Protein AF-A0A6D1AGZ9-F1 (afdb_monomer_lite)

pLDDT: mean 88.13, std 10.13, range [47.47, 96.88]

Organism: Escherichia coli (NCBI:txid562)

Sequence (115 aa):
PNVNISRTVGWFTAQYPVVLDISDADASAVIKTVKENLRRIPDKGVGYGILRYFTETAETKGFTPEISFNYLGQFDSEVKTDFFEPSAFDMGRQVSGESEALYALSFSGMIRNGR

Structure (mmCIF, N/CA/C/O backbone):
data_AF-A0A6D1AGZ9-F1
#
_entry.id   AF-A0A6D1AGZ9-F1
#
loop_
_atom_site.group_PDB
_atom_site.id
_atom_site.type_symbol
_atom_site.label_atom_id
_atom_site.label_alt_id
_atom_site.label_comp_id
_atom_site.label_asym_id
_atom_site.label_entity_id
_atom_site.label_seq_id
_atom_site.pdbx_PDB_ins_code
_atom_site.Cartn_x
_atom_site.Cartn_y
_atom_site.Cartn_z
_atom_site.occupancy
_atom_site.B_iso_or_equiv
_atom_site.auth_seq_id
_atom_site.auth_comp_id
_atom_site.auth_asym_id
_atom_site.auth_atom_id
_atom_site.pdbx_PDB_model_num
ATOM 1 N N . PRO A 1 1 ? -1.404 25.747 2.472 1.00 47.47 1 PRO A N 1
ATOM 2 C CA . PRO A 1 1 ? -0.076 25.741 1.810 1.00 47.47 1 PRO A CA 1
ATOM 3 C C . PRO A 1 1 ? 0.229 24.343 1.255 1.00 47.47 1 PRO A C 1
ATOM 5 O O . PRO A 1 1 ? 0.389 23.409 2.031 1.00 47.47 1 PRO A O 1
ATOM 8 N N . ASN A 1 2 ? 0.237 24.186 -0.071 1.00 76.94 2 ASN A N 1
ATOM 9 C CA . ASN A 1 2 ? 0.545 22.903 -0.708 1.00 76.94 2 ASN A CA 1
ATOM 10 C C . ASN A 1 2 ? 2.064 22.711 -0.740 1.00 76.94 2 ASN A C 1
ATOM 12 O O . ASN A 1 2 ? 2.754 23.369 -1.516 1.00 76.94 2 ASN A O 1
ATOM 16 N N . VAL A 1 3 ? 2.583 21.840 0.125 1.00 90.75 3 VAL A N 1
ATOM 17 C CA . VAL A 1 3 ? 3.998 21.452 0.114 1.00 90.75 3 VAL A CA 1
ATOM 18 C C . VAL A 1 3 ? 4.228 20.510 -1.069 1.00 90.75 3 VAL A C 1
ATOM 20 O O . VAL A 1 3 ? 3.561 19.484 -1.184 1.00 90.75 3 VAL A O 1
ATOM 23 N N . ASN A 1 4 ? 5.157 20.858 -1.961 1.00 94.38 4 ASN A N 1
ATOM 24 C CA . ASN A 1 4 ? 5.538 20.012 -3.091 1.00 94.38 4 ASN A CA 1
ATOM 25 C C . ASN A 1 4 ? 6.790 19.199 -2.738 1.00 94.38 4 ASN A C 1
ATOM 27 O O . ASN A 1 4 ? 7.864 19.766 -2.564 1.00 94.38 4 ASN A O 1
ATOM 31 N N . ILE A 1 5 ? 6.635 17.876 -2.676 1.00 95.12 5 ILE A N 1
ATOM 32 C CA . ILE A 1 5 ? 7.708 16.910 -2.382 1.00 95.12 5 ILE A CA 1
ATOM 33 C C . ILE A 1 5 ? 8.051 16.006 -3.578 1.00 95.12 5 ILE A C 1
ATOM 35 O O . ILE A 1 5 ? 8.740 15.005 -3.423 1.00 95.12 5 ILE A O 1
ATOM 39 N N . SER A 1 6 ? 7.589 16.340 -4.788 1.00 94.56 6 SER A N 1
ATOM 40 C CA . SER A 1 6 ? 7.727 15.482 -5.984 1.00 94.56 6 SER A CA 1
ATOM 41 C C . SER A 1 6 ? 9.171 15.151 -6.386 1.00 94.56 6 SER A C 1
ATOM 43 O O . SER A 1 6 ? 9.394 14.186 -7.109 1.00 94.56 6 SER A O 1
ATOM 45 N N . ARG A 1 7 ? 10.155 15.940 -5.936 1.00 93.06 7 ARG A N 1
ATOM 46 C CA . ARG A 1 7 ? 11.590 15.738 -6.207 1.00 93.06 7 ARG A CA 1
ATOM 47 C C . ARG A 1 7 ? 12.427 15.652 -4.928 1.00 93.06 7 ARG A C 1
ATOM 49 O O . ARG A 1 7 ? 13.631 15.893 -4.962 1.00 93.06 7 ARG A O 1
ATOM 56 N N . THR A 1 8 ? 11.792 15.353 -3.798 1.00 95.94 8 THR A N 1
ATOM 57 C CA . THR A 1 8 ? 12.467 15.207 -2.508 1.00 95.94 8 THR A CA 1
ATOM 58 C C . THR A 1 8 ? 12.796 13.740 -2.270 1.00 95.94 8 THR A C 1
ATOM 60 O O . THR A 1 8 ? 11.906 12.895 -2.236 1.00 95.94 8 THR A O 1
ATOM 63 N N . VAL A 1 9 ? 14.078 13.436 -2.078 1.00 95.19 9 VAL A N 1
ATOM 64 C CA . VAL A 1 9 ? 14.520 12.094 -1.682 1.00 95.19 9 VAL A CA 1
ATOM 65 C C . VAL A 1 9 ? 14.242 11.905 -0.193 1.00 95.19 9 VAL A C 1
ATOM 67 O O . VAL A 1 9 ? 14.610 12.744 0.627 1.00 95.19 9 VAL A O 1
ATOM 70 N N . GLY A 1 10 ? 13.592 10.801 0.156 1.00 95.69 10 GLY A N 1
ATOM 71 C CA . GLY A 1 10 ? 13.275 10.442 1.532 1.00 95.69 10 GLY A CA 1
ATOM 72 C C . GLY A 1 10 ? 12.384 9.208 1.588 1.00 95.69 10 GLY 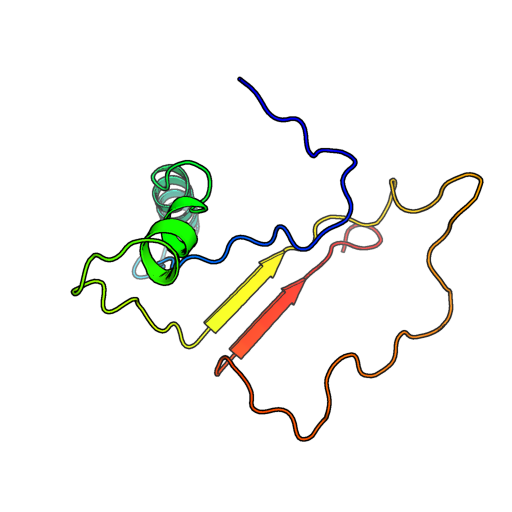A C 1
ATOM 73 O O . GLY A 1 10 ? 11.943 8.695 0.558 1.00 95.69 10 GLY A O 1
ATOM 74 N N . TRP A 1 11 ? 12.107 8.732 2.799 1.00 95.31 11 TRP A N 1
ATOM 75 C CA . TRP A 1 11 ? 11.222 7.591 3.004 1.00 95.31 11 TRP A CA 1
ATOM 76 C C . TRP A 1 11 ? 9.786 8.070 3.252 1.00 95.31 11 TRP A C 1
ATOM 78 O O . TRP A 1 11 ? 9.411 8.402 4.371 1.00 95.31 11 TRP A O 1
ATOM 88 N N . PHE A 1 12 ? 8.983 8.110 2.185 1.00 95.12 12 PHE A N 1
ATOM 89 C CA . PHE A 1 12 ? 7.600 8.619 2.200 1.00 95.12 12 PHE A CA 1
ATOM 90 C C . PHE A 1 12 ? 6.525 7.515 2.157 1.00 95.12 12 PHE A C 1
ATOM 92 O O . PHE A 1 12 ? 5.362 7.785 1.862 1.00 95.12 12 PHE A O 1
ATOM 99 N N . THR A 1 13 ? 6.891 6.257 2.411 1.00 94.50 13 THR A N 1
ATOM 100 C CA . THR A 1 13 ? 5.948 5.131 2.369 1.00 94.50 13 THR A CA 1
ATOM 101 C C . THR A 1 13 ? 4.894 5.273 3.468 1.00 94.50 13 THR A C 1
ATOM 103 O O . THR A 1 13 ? 5.223 5.247 4.650 1.00 94.50 13 THR A O 1
ATOM 106 N N . ALA A 1 14 ? 3.620 5.365 3.083 1.00 94.81 14 ALA A N 1
ATOM 107 C CA . ALA A 1 14 ? 2.493 5.292 4.008 1.00 94.81 14 ALA A CA 1
ATOM 108 C C . ALA A 1 14 ? 1.998 3.845 4.120 1.00 94.81 14 ALA A C 1
ATOM 110 O O . ALA A 1 14 ? 1.719 3.204 3.107 1.00 94.81 14 ALA A O 1
ATOM 111 N N . GLN A 1 15 ? 1.868 3.341 5.347 1.00 94.50 15 GLN A N 1
ATOM 112 C CA . GLN A 1 15 ? 1.332 2.009 5.631 1.00 94.50 15 GLN A CA 1
ATOM 113 C C . GLN A 1 15 ? 0.045 2.129 6.446 1.00 94.50 15 GLN A C 1
ATOM 115 O O . GLN A 1 15 ? -0.013 2.880 7.421 1.00 94.50 15 GLN A O 1
ATOM 120 N N . TYR A 1 16 ? -0.984 1.386 6.047 1.00 95.06 16 TYR A N 1
ATOM 121 C CA . TYR A 1 16 ? -2.288 1.362 6.703 1.00 95.06 16 TYR A CA 1
ATOM 122 C C . TYR A 1 16 ? -2.976 0.010 6.462 1.00 95.06 16 TYR A C 1
ATOM 124 O O . TYR A 1 16 ? -2.772 -0.601 5.411 1.00 95.06 16 TYR A O 1
ATOM 132 N N . PRO A 1 17 ? -3.772 -0.486 7.423 1.00 95.12 17 PRO A N 1
ATOM 133 C CA . PRO A 1 17 ? -4.483 -1.746 7.272 1.00 95.12 17 PRO A CA 1
ATOM 134 C C . PRO A 1 17 ? -5.644 -1.602 6.282 1.00 95.12 17 PRO A C 1
ATOM 136 O O . PRO A 1 17 ? -6.357 -0.597 6.277 1.00 95.12 17 PRO A O 1
ATOM 139 N N . VAL A 1 18 ? -5.869 -2.647 5.489 1.00 95.12 18 VAL A N 1
ATOM 140 C CA . VAL A 1 18 ? -7.045 -2.799 4.628 1.00 95.12 18 VAL A CA 1
ATOM 141 C C . VAL A 1 18 ? -7.666 -4.157 4.920 1.00 95.12 18 VAL A C 1
ATOM 143 O O . VAL A 1 18 ? -6.964 -5.163 4.968 1.00 95.12 18 VAL A O 1
ATOM 146 N N . VAL A 1 19 ? -8.984 -4.183 5.106 1.00 93.38 19 VAL A N 1
ATOM 147 C CA . VAL A 1 19 ? -9.752 -5.425 5.228 1.00 93.38 19 VAL A CA 1
ATOM 148 C C . VAL A 1 19 ? -10.300 -5.776 3.850 1.00 93.38 19 VAL A C 1
ATOM 150 O O . VAL A 1 19 ? -11.008 -4.975 3.236 1.00 93.38 19 VAL A O 1
ATOM 153 N N . LEU A 1 20 ? -9.946 -6.958 3.355 1.00 93.31 20 LEU A N 1
ATOM 154 C CA . LEU A 1 20 ? -10.420 -7.471 2.076 1.00 93.31 20 LEU A CA 1
ATOM 155 C C . LEU A 1 20 ? -11.596 -8.413 2.320 1.00 93.31 20 LEU A C 1
ATOM 157 O O . LEU A 1 20 ? -11.453 -9.415 3.014 1.00 93.31 20 LEU A O 1
ATOM 161 N N . ASP A 1 21 ? -12.744 -8.086 1.734 1.00 90.69 21 ASP A N 1
ATOM 162 C CA . ASP A 1 21 ? -13.898 -8.977 1.683 1.00 90.69 21 ASP A CA 1
ATOM 163 C C . ASP A 1 21 ? -13.921 -9.677 0.322 1.00 90.69 21 ASP A C 1
ATOM 165 O O . ASP A 1 21 ? -14.087 -9.037 -0.719 1.00 90.69 21 ASP A O 1
ATOM 169 N N . ILE A 1 22 ? -13.694 -10.989 0.352 1.00 91.44 22 ILE A N 1
ATOM 170 C CA . ILE A 1 22 ? -13.660 -11.880 -0.815 1.00 91.44 22 ILE A CA 1
ATOM 171 C C . ILE A 1 22 ? -14.705 -12.996 -0.693 1.00 91.44 22 ILE A C 1
ATOM 173 O O . ILE A 1 22 ? -14.536 -14.073 -1.254 1.00 91.44 22 ILE A O 1
ATOM 177 N N . SER A 1 23 ? -15.756 -12.765 0.098 1.00 91.31 23 SER A N 1
ATOM 178 C CA . SER A 1 23 ? -16.800 -13.763 0.354 1.00 91.31 23 SER A CA 1
ATOM 179 C C . SER A 1 23 ? -17.668 -14.081 -0.872 1.00 91.31 23 SER A C 1
ATOM 181 O O . SER A 1 23 ? -18.296 -15.137 -0.910 1.00 91.31 23 SER A O 1
ATOM 183 N N . ASP A 1 24 ? -17.686 -13.202 -1.877 1.00 91.06 24 ASP A N 1
ATOM 184 C CA . ASP A 1 24 ? -18.400 -13.411 -3.137 1.00 91.06 24 ASP A CA 1
ATOM 185 C C . ASP A 1 24 ? -17.601 -14.312 -4.097 1.00 91.06 24 ASP A C 1
ATOM 187 O O . ASP A 1 24 ? -16.383 -14.189 -4.233 1.00 91.06 24 ASP A O 1
ATOM 191 N N . ALA A 1 25 ? -18.299 -15.211 -4.792 1.00 88.69 25 ALA A N 1
ATOM 192 C CA . ALA A 1 25 ? -17.710 -16.096 -5.791 1.00 88.69 25 ALA A CA 1
ATOM 193 C C . ALA A 1 25 ? -17.514 -15.409 -7.158 1.00 88.69 25 ALA A C 1
ATOM 195 O O . ALA A 1 25 ? -16.706 -15.876 -7.965 1.00 88.69 25 ALA A O 1
ATOM 196 N N . ASP A 1 26 ? -18.235 -14.316 -7.442 1.00 95.94 26 ASP A N 1
ATOM 197 C CA . ASP A 1 26 ? -18.071 -13.545 -8.674 1.00 95.94 26 ASP A CA 1
ATOM 198 C C . ASP A 1 26 ? -16.894 -12.564 -8.568 1.00 95.94 26 ASP A C 1
ATOM 200 O O . ASP A 1 26 ? -16.922 -11.568 -7.839 1.00 95.94 26 ASP A O 1
ATOM 204 N N . ALA A 1 27 ? -15.870 -12.788 -9.394 1.00 96.12 27 ALA A N 1
ATOM 205 C CA . ALA A 1 27 ? -14.709 -11.911 -9.486 1.00 96.12 27 ALA A CA 1
ATOM 206 C C . ALA A 1 27 ? -15.081 -10.457 -9.838 1.00 96.12 27 ALA A C 1
ATOM 208 O O . ALA A 1 27 ? -14.432 -9.527 -9.354 1.00 96.12 27 ALA A O 1
ATOM 209 N N . SER A 1 28 ? -16.123 -10.226 -10.650 1.00 96.88 28 SER A N 1
ATOM 210 C CA . SER A 1 28 ? -16.561 -8.862 -10.981 1.00 96.88 28 SER A CA 1
ATOM 211 C C . SER A 1 28 ? -17.082 -8.128 -9.746 1.00 96.88 28 SER A C 1
ATOM 213 O O . SER A 1 28 ? -16.758 -6.951 -9.543 1.00 96.88 28 SER A O 1
ATOM 215 N N . ALA A 1 29 ? -17.863 -8.819 -8.913 1.00 95.81 29 ALA A N 1
ATOM 216 C CA . ALA A 1 29 ? -18.362 -8.299 -7.650 1.00 95.81 29 ALA A CA 1
ATOM 217 C C . ALA A 1 29 ? -17.212 -8.010 -6.674 1.00 95.81 29 ALA A C 1
ATOM 219 O O . ALA A 1 29 ? -17.112 -6.885 -6.181 1.00 95.81 29 ALA A O 1
ATOM 220 N N . VAL A 1 30 ? -16.279 -8.953 -6.492 1.00 96.81 30 VAL A N 1
ATOM 221 C CA . VAL A 1 30 ? -15.102 -8.771 -5.618 1.00 96.81 30 VAL A CA 1
ATOM 222 C C . VAL A 1 30 ? -14.262 -7.565 -6.047 1.00 96.81 30 VAL A C 1
ATOM 224 O O . VAL A 1 30 ? -13.927 -6.718 -5.218 1.00 96.81 30 VAL A O 1
ATOM 227 N N . ILE A 1 31 ? -13.967 -7.422 -7.345 1.00 96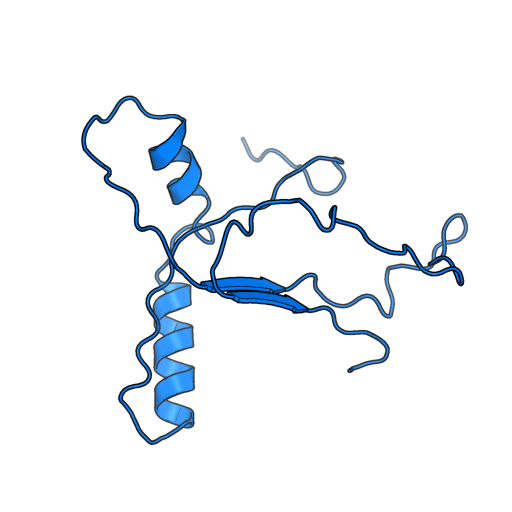.75 31 ILE A N 1
ATOM 228 C CA . ILE A 1 31 ? -13.191 -6.284 -7.866 1.00 96.75 31 ILE A CA 1
ATOM 229 C C . ILE A 1 31 ? -13.888 -4.955 -7.553 1.00 96.75 31 ILE A C 1
ATOM 231 O O . ILE A 1 31 ? -13.232 -3.999 -7.129 1.00 96.75 31 ILE A O 1
ATOM 235 N N . LYS A 1 32 ? -15.212 -4.876 -7.744 1.00 96.06 32 LYS A N 1
ATOM 236 C CA . LYS A 1 32 ? -15.989 -3.669 -7.419 1.00 96.06 32 LYS A CA 1
ATOM 237 C C . LYS A 1 32 ? -15.935 -3.372 -5.922 1.00 96.06 32 LYS A C 1
ATOM 239 O O . LYS A 1 32 ? -15.651 -2.234 -5.557 1.00 96.06 32 LYS A O 1
ATOM 244 N N . THR A 1 33 ? -16.136 -4.377 -5.074 1.00 96.00 33 THR A N 1
ATOM 245 C CA . THR A 1 33 ? -16.090 -4.231 -3.613 1.00 96.00 33 THR A CA 1
ATOM 246 C C . THR A 1 33 ? -14.733 -3.718 -3.143 1.00 96.00 33 THR A C 1
ATOM 248 O O . THR A 1 33 ? -14.668 -2.696 -2.460 1.00 96.00 33 THR A O 1
ATOM 251 N N . VAL A 1 34 ? -13.634 -4.348 -3.569 1.00 96.19 34 VAL A N 1
ATOM 252 C CA . VAL A 1 34 ? -12.276 -3.923 -3.191 1.00 96.19 34 VAL A CA 1
ATOM 253 C C . VAL A 1 34 ? -11.985 -2.505 -3.687 1.00 96.19 34 VAL A C 1
ATOM 255 O O . VAL A 1 34 ? -11.486 -1.677 -2.923 1.00 96.19 34 VAL A O 1
ATOM 258 N N . LYS A 1 35 ? -12.344 -2.188 -4.937 1.00 96.75 35 LYS A N 1
ATOM 259 C CA . LYS A 1 35 ? -12.173 -0.844 -5.506 1.00 96.75 35 LYS A CA 1
ATOM 260 C C . LYS A 1 35 ? -12.895 0.216 -4.675 1.00 96.75 35 LYS A C 1
ATOM 262 O O . LYS A 1 35 ? -12.296 1.242 -4.354 1.00 96.75 35 LYS A O 1
ATOM 267 N N . GLU A 1 36 ? -14.169 0.003 -4.357 1.00 96.62 36 GLU A N 1
ATOM 268 C CA . GLU A 1 36 ? -14.951 0.990 -3.612 1.00 96.62 36 GLU A CA 1
ATOM 269 C C . GLU A 1 36 ? -14.510 1.078 -2.141 1.00 96.62 36 GLU A C 1
ATOM 271 O O . GLU A 1 36 ? -14.466 2.177 -1.590 1.00 96.62 36 GLU A O 1
ATOM 276 N N . ASN A 1 37 ? -14.072 -0.027 -1.528 1.00 95.50 37 ASN A N 1
ATOM 277 C CA . ASN A 1 37 ? -13.480 -0.014 -0.187 1.00 95.50 37 ASN A CA 1
ATOM 278 C C . ASN A 1 37 ? -12.194 0.819 -0.142 1.00 95.50 37 ASN A C 1
ATOM 280 O O . ASN A 1 37 ? -12.056 1.673 0.730 1.00 95.50 37 ASN A O 1
ATOM 284 N N . LEU A 1 38 ? -11.289 0.642 -1.110 1.00 96.31 38 LEU A N 1
ATOM 285 C CA . LEU A 1 38 ? -10.064 1.443 -1.199 1.00 96.31 38 LEU A CA 1
ATOM 286 C C . LEU A 1 38 ? -10.356 2.925 -1.475 1.00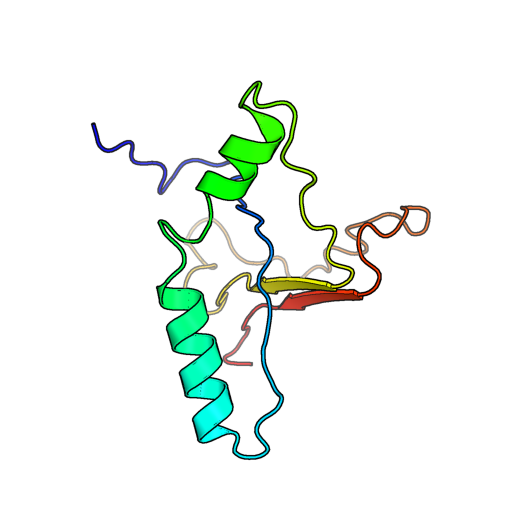 96.31 38 LEU A C 1
ATOM 288 O O . LEU A 1 38 ? -9.682 3.794 -0.930 1.00 96.31 38 LEU A O 1
ATOM 292 N N . ARG A 1 39 ? -11.380 3.237 -2.281 1.00 96.81 39 ARG A N 1
ATOM 293 C CA . ARG A 1 39 ? -11.792 4.624 -2.574 1.00 96.81 39 ARG A CA 1
ATOM 294 C C . ARG A 1 39 ? -12.348 5.373 -1.367 1.00 96.81 39 ARG A C 1
ATOM 296 O O . ARG A 1 39 ? -12.273 6.597 -1.344 1.00 96.81 39 ARG A O 1
ATOM 303 N N . ARG A 1 40 ? -12.904 4.664 -0.382 1.00 96.44 40 ARG A N 1
ATOM 304 C CA . ARG A 1 40 ? -13.404 5.264 0.866 1.00 96.44 40 ARG A CA 1
ATOM 305 C C . ARG A 1 40 ? -12.282 5.715 1.801 1.00 96.44 40 ARG A C 1
ATOM 307 O O . ARG A 1 40 ? -12.553 6.462 2.736 1.00 96.44 40 ARG A O 1
ATOM 314 N N . ILE A 1 41 ? -11.047 5.268 1.574 1.00 96.44 41 ILE A N 1
ATOM 315 C CA . ILE A 1 41 ? -9.908 5.596 2.429 1.00 96.44 41 ILE A CA 1
ATOM 316 C C . ILE A 1 41 ? -9.435 7.024 2.109 1.00 96.44 41 ILE A C 1
ATOM 318 O O . ILE A 1 41 ? -9.010 7.283 0.978 1.00 96.44 41 ILE A O 1
ATOM 322 N N . PRO A 1 42 ? -9.468 7.957 3.079 1.00 96.00 42 PRO A N 1
ATOM 323 C CA . PRO A 1 42 ? -9.039 9.333 2.857 1.00 96.00 42 PRO A CA 1
ATOM 324 C C . PRO A 1 42 ? -7.531 9.394 2.611 1.00 96.00 42 PRO A C 1
ATOM 326 O O . PRO A 1 42 ? -6.762 8.682 3.259 1.00 96.00 42 PRO A O 1
ATOM 329 N N . ASP A 1 43 ? -7.115 10.237 1.663 1.00 95.19 43 ASP A N 1
ATOM 330 C CA . ASP A 1 43 ? -5.711 10.559 1.371 1.00 95.19 43 ASP A CA 1
ATOM 331 C C . ASP A 1 43 ? -4.780 9.336 1.289 1.00 95.19 43 ASP A C 1
ATOM 333 O O . ASP A 1 43 ? -3.637 9.360 1.748 1.00 95.19 43 ASP A O 1
ATOM 337 N N . LYS A 1 44 ? -5.289 8.229 0.726 1.00 95.19 44 LYS A N 1
ATOM 338 C CA . LYS A 1 44 ? -4.573 6.946 0.620 1.00 95.19 44 LYS A CA 1
ATOM 339 C C . LYS A 1 44 ? -3.997 6.464 1.962 1.00 95.19 44 LYS A C 1
ATOM 341 O O . LYS A 1 44 ? -2.910 5.901 1.996 1.00 95.19 44 LYS A O 1
ATOM 346 N N . GLY A 1 45 ? -4.699 6.716 3.065 1.00 95.31 45 GLY A N 1
ATOM 347 C CA . GLY A 1 45 ? -4.395 6.155 4.380 1.00 95.31 45 GLY A CA 1
ATOM 348 C C . GLY A 1 45 ? -3.213 6.791 5.114 1.00 95.31 45 GLY A C 1
ATOM 349 O O . GLY A 1 45 ? -2.858 6.310 6.189 1.00 95.31 45 GLY A O 1
ATOM 350 N N . VAL A 1 46 ? -2.630 7.887 4.609 1.00 94.25 46 VAL A N 1
ATOM 351 C CA . VAL A 1 46 ? -1.491 8.572 5.259 1.00 94.25 46 VAL A CA 1
ATOM 352 C C . VAL A 1 46 ? -1.788 8.971 6.711 1.00 94.25 46 VAL A C 1
ATOM 354 O O . VAL A 1 46 ? -0.920 8.876 7.579 1.00 94.25 46 VAL A O 1
ATOM 357 N N . GLY A 1 47 ? -3.041 9.332 7.003 1.00 92.38 47 GLY A N 1
ATOM 358 C CA . GLY A 1 47 ? -3.486 9.700 8.346 1.00 92.38 47 GLY A CA 1
ATOM 359 C C . GLY A 1 47 ? -3.384 8.569 9.371 1.00 92.38 47 GLY A C 1
ATOM 360 O O . GLY A 1 47 ? -3.229 8.853 10.553 1.00 92.38 47 GLY A O 1
ATOM 361 N N . TYR A 1 48 ? -3.409 7.297 8.954 1.00 92.25 48 TYR A N 1
ATOM 362 C CA . TYR A 1 48 ? -3.351 6.164 9.881 1.00 92.25 48 TYR A CA 1
ATOM 363 C C . TYR A 1 48 ? -2.041 6.142 10.678 1.00 92.25 48 TYR A C 1
ATOM 365 O O . TYR A 1 48 ? -2.066 6.078 11.905 1.00 92.25 48 TYR A O 1
ATOM 373 N N . GLY A 1 49 ? -0.899 6.245 9.989 1.00 90.12 49 GLY A N 1
ATOM 374 C CA . GLY A 1 49 ? 0.413 6.289 10.637 1.00 90.12 49 GLY A CA 1
ATOM 375 C C . GLY A 1 49 ? 0.595 7.544 11.494 1.00 90.12 49 GLY A C 1
ATOM 376 O O . GLY A 1 49 ? 1.141 7.462 12.591 1.00 90.12 49 GLY A O 1
ATOM 377 N N . ILE A 1 50 ? 0.073 8.688 11.037 1.00 91.75 50 ILE A N 1
ATOM 378 C CA . ILE A 1 50 ? 0.108 9.945 11.798 1.00 91.75 50 ILE A CA 1
ATOM 379 C C . ILE A 1 50 ? -0.650 9.789 13.120 1.00 91.75 50 ILE A C 1
ATOM 381 O O . ILE A 1 50 ? -0.099 10.068 14.180 1.00 91.75 50 ILE A O 1
ATOM 385 N N . LEU A 1 51 ? -1.886 9.285 13.073 1.00 89.88 51 LEU A N 1
ATOM 386 C CA . LEU A 1 51 ? -2.699 9.065 14.268 1.00 89.88 51 LEU A CA 1
ATOM 387 C C . LEU A 1 51 ? -2.059 8.036 15.208 1.00 89.88 51 LEU A C 1
ATOM 389 O O . LEU A 1 51 ? -1.970 8.288 16.406 1.00 89.88 51 LEU A O 1
ATOM 393 N N . ARG A 1 52 ? -1.562 6.916 14.670 1.00 87.12 52 ARG A N 1
ATOM 394 C CA . ARG A 1 52 ? -0.987 5.816 15.460 1.00 87.12 52 ARG A CA 1
ATOM 395 C C . ARG A 1 52 ? 0.323 6.180 16.162 1.00 87.12 52 ARG A C 1
ATOM 397 O O . ARG A 1 52 ? 0.554 5.696 17.264 1.00 87.12 52 ARG A O 1
ATOM 404 N N . TYR A 1 53 ? 1.196 6.958 15.519 1.00 87.06 53 TYR A N 1
ATOM 405 C CA . TYR A 1 53 ? 2.565 7.179 16.005 1.00 87.06 53 TYR A CA 1
ATOM 406 C C . TYR A 1 53 ? 2.851 8.607 16.478 1.00 87.06 53 TYR A C 1
ATOM 408 O O . TYR A 1 53 ? 3.808 8.803 17.221 1.00 87.06 53 TYR A O 1
ATOM 416 N N . PHE A 1 54 ? 2.056 9.599 16.065 1.00 87.69 54 PHE A N 1
ATOM 417 C CA . PHE A 1 54 ? 2.326 11.018 16.338 1.00 87.69 54 PHE A CA 1
ATOM 418 C C . PHE A 1 54 ? 1.218 11.726 17.124 1.00 87.69 54 PHE A C 1
ATOM 420 O O . PHE A 1 54 ? 1.309 12.935 17.332 1.00 87.69 54 PHE A O 1
ATOM 427 N N . THR A 1 55 ? 0.181 11.012 17.577 1.00 85.38 55 THR A N 1
ATOM 428 C CA . THR A 1 55 ? -0.840 11.589 18.464 1.00 85.38 55 THR A CA 1
ATOM 429 C C . THR A 1 55 ? -0.864 10.889 19.813 1.00 85.38 55 THR A C 1
ATOM 431 O O . THR A 1 55 ? -0.709 9.676 19.897 1.00 85.38 55 THR A O 1
ATOM 434 N N . GLU A 1 56 ? -1.093 11.654 20.878 1.00 77.00 56 GLU A N 1
ATOM 435 C CA . GLU A 1 56 ? -1.124 11.160 22.264 1.00 77.00 56 GLU A CA 1
ATOM 436 C C . GLU A 1 56 ? -2.424 10.412 22.620 1.00 77.00 56 GLU A C 1
ATOM 438 O O . GLU A 1 56 ? -2.695 10.142 23.790 1.00 77.00 56 GLU A O 1
ATOM 443 N N . THR A 1 57 ? -3.267 10.075 21.636 1.00 69.69 57 THR A N 1
ATOM 444 C CA . THR A 1 57 ? -4.531 9.384 21.917 1.00 69.69 57 THR A CA 1
ATOM 445 C C . THR A 1 57 ? -4.265 7.941 22.358 1.00 69.69 57 THR A C 1
ATOM 447 O O . THR A 1 57 ? -3.884 7.076 21.574 1.00 69.69 57 THR A O 1
ATOM 450 N N . ALA A 1 58 ? -4.486 7.693 23.650 1.00 52.62 58 ALA A N 1
ATOM 451 C CA . ALA A 1 58 ? -4.080 6.504 24.400 1.00 52.62 58 ALA A CA 1
ATOM 452 C C . ALA A 1 58 ? -4.740 5.165 23.994 1.00 52.62 58 ALA A C 1
ATOM 454 O O . ALA A 1 58 ? -4.475 4.147 24.628 1.00 52.62 58 ALA A O 1
ATOM 455 N N . GLU A 1 59 ? -5.588 5.121 22.960 1.00 56.47 59 GLU A N 1
ATOM 456 C CA . GLU A 1 59 ? -6.481 3.971 22.730 1.00 56.47 59 GLU A CA 1
ATOM 457 C C . GLU A 1 59 ? -6.535 3.412 21.307 1.00 56.47 59 GLU A C 1
ATOM 459 O O . GLU A 1 59 ? -7.314 2.493 21.046 1.00 56.47 59 GLU A O 1
ATOM 464 N N . THR A 1 60 ? -5.697 3.851 20.366 1.00 59.31 60 THR A N 1
ATOM 465 C CA . THR A 1 60 ? -5.652 3.138 19.080 1.00 59.31 60 THR A CA 1
ATOM 466 C C . THR A 1 60 ? -4.767 1.896 19.201 1.00 59.31 60 THR A C 1
ATOM 468 O O . THR A 1 60 ? -3.613 1.873 18.778 1.00 59.31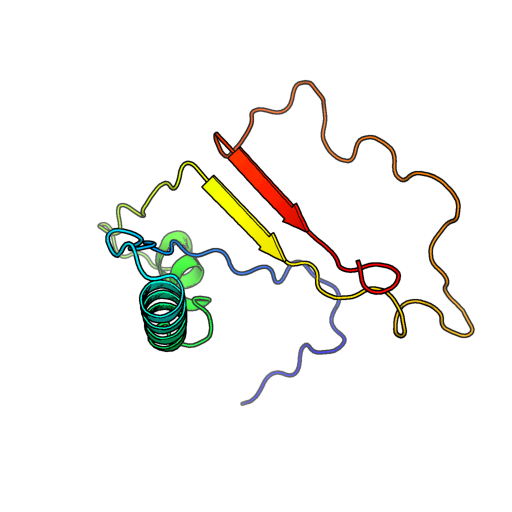 60 THR A O 1
ATOM 471 N N . LYS A 1 61 ? -5.313 0.807 19.770 1.00 65.56 61 LYS A N 1
ATOM 472 C CA . LYS A 1 61 ? -4.805 -0.545 19.479 1.00 65.56 61 LYS A CA 1
ATOM 473 C C . LYS A 1 61 ? -4.930 -0.740 17.971 1.00 65.56 61 LYS A C 1
ATOM 475 O O . LYS A 1 61 ? -5.991 -1.082 17.457 1.00 65.56 61 LYS A O 1
ATOM 480 N N . GLY A 1 62 ? -3.865 -0.403 17.254 1.00 70.69 62 GLY A N 1
ATOM 481 C CA . GLY A 1 62 ? -3.821 -0.534 15.811 1.00 70.69 62 GLY A CA 1
ATOM 482 C C . GLY A 1 62 ? -3.987 -1.995 15.413 1.00 70.69 62 GLY A C 1
ATOM 483 O O . GLY A 1 62 ? -3.592 -2.900 16.145 1.00 70.69 62 GLY A O 1
ATOM 484 N N . PHE A 1 63 ? -4.547 -2.226 14.232 1.00 83.38 63 PHE A N 1
ATOM 485 C CA . PHE A 1 63 ? -4.484 -3.538 13.610 1.00 83.38 63 PHE A CA 1
ATOM 486 C C . PHE A 1 63 ? -3.020 -3.961 13.426 1.00 83.38 63 PHE A C 1
ATOM 488 O O . PHE A 1 63 ? -2.154 -3.136 13.099 1.00 83.38 63 PHE A O 1
ATOM 495 N N . THR A 1 64 ? -2.772 -5.255 13.604 1.00 88.62 64 THR A N 1
ATOM 496 C CA . THR A 1 64 ? -1.500 -5.909 13.287 1.00 88.62 64 THR A CA 1
ATOM 497 C C . THR A 1 64 ? -1.773 -6.929 12.185 1.00 88.62 64 THR A C 1
ATOM 499 O O . THR A 1 64 ? -2.126 -8.065 12.492 1.00 88.62 64 THR A O 1
ATOM 502 N N . PRO A 1 65 ? -1.721 -6.519 10.904 1.00 93.31 65 PRO A N 1
ATOM 503 C CA . PRO A 1 65 ? -1.921 -7.434 9.791 1.00 93.31 65 PRO A CA 1
ATOM 504 C C . PRO A 1 65 ? -0.789 -8.456 9.725 1.00 93.31 65 PRO A C 1
ATOM 506 O O . PRO A 1 65 ? 0.372 -8.113 9.927 1.00 93.31 65 PRO A O 1
ATOM 509 N N . GLU A 1 66 ? -1.121 -9.691 9.367 1.00 95.56 66 GLU A N 1
ATOM 510 C CA . GLU A 1 66 ? -0.129 -10.744 9.123 1.00 95.56 66 GLU A CA 1
ATOM 511 C C . GLU A 1 66 ? 0.451 -10.682 7.702 1.00 95.56 66 GLU A C 1
ATOM 513 O O . GLU A 1 66 ? 1.491 -11.279 7.433 1.00 95.56 66 GLU A O 1
ATOM 518 N N . ILE A 1 67 ? -0.209 -9.955 6.793 1.00 95.94 67 ILE A N 1
ATOM 519 C CA . ILE A 1 67 ? 0.162 -9.844 5.380 1.00 95.94 67 ILE A CA 1
ATOM 520 C C . ILE A 1 67 ? 0.498 -8.389 5.045 1.00 95.94 67 ILE A C 1
ATOM 522 O O . ILE A 1 67 ? -0.294 -7.489 5.335 1.00 95.94 67 ILE A O 1
ATOM 526 N N . SER A 1 68 ? 1.628 -8.164 4.371 1.00 96.06 68 SER A N 1
ATOM 527 C CA . SER A 1 68 ? 1.978 -6.877 3.762 1.00 96.06 68 SER A CA 1
ATOM 528 C C . SER A 1 68 ? 1.959 -6.935 2.238 1.00 96.06 68 SER A C 1
ATOM 530 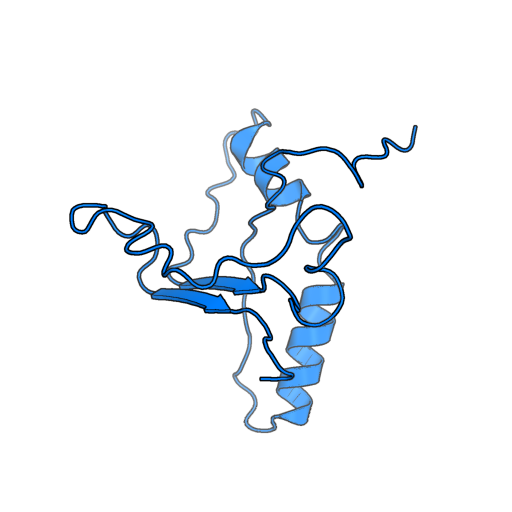O O . SER A 1 68 ? 2.364 -7.925 1.629 1.00 96.06 68 SER A O 1
ATOM 532 N N . PHE A 1 69 ? 1.538 -5.836 1.615 1.00 96.88 69 PHE A N 1
ATOM 533 C CA . PHE A 1 69 ? 1.528 -5.666 0.166 1.00 96.88 69 PHE A CA 1
ATOM 534 C C . PHE A 1 69 ? 2.127 -4.310 -0.212 1.00 96.88 69 PHE A C 1
ATOM 536 O O . PHE A 1 69 ? 1.740 -3.282 0.346 1.00 96.88 69 PHE A O 1
ATOM 543 N N . ASN A 1 70 ? 3.043 -4.305 -1.180 1.00 96.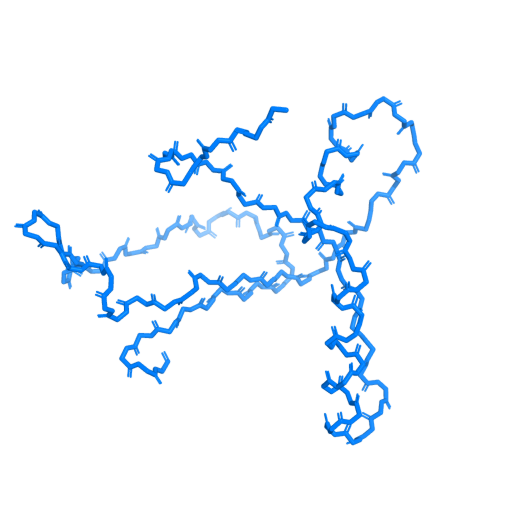12 70 ASN A N 1
ATOM 544 C CA . ASN A 1 70 ? 3.641 -3.099 -1.734 1.00 96.12 70 ASN A CA 1
ATOM 545 C C . ASN A 1 70 ? 3.733 -3.190 -3.263 1.00 96.12 70 ASN A C 1
ATOM 547 O O . ASN A 1 70 ? 4.312 -4.128 -3.812 1.00 96.12 70 ASN A O 1
ATOM 551 N N . TYR A 1 71 ? 3.187 -2.189 -3.949 1.00 95.44 71 TYR A N 1
ATOM 552 C CA . TYR A 1 71 ? 3.318 -2.044 -5.393 1.00 95.44 71 TYR A CA 1
ATOM 553 C C . TYR A 1 71 ? 4.273 -0.890 -5.696 1.00 95.44 71 TYR A C 1
ATOM 555 O O . TYR A 1 71 ? 3.941 0.273 -5.473 1.00 95.44 71 TYR A O 1
ATOM 563 N N . LEU A 1 72 ? 5.461 -1.224 -6.202 1.00 91.81 72 LEU A N 1
ATOM 564 C CA . LEU A 1 72 ? 6.546 -0.277 -6.471 1.00 91.81 72 LEU A CA 1
ATOM 565 C C . LEU A 1 72 ? 6.312 0.560 -7.734 1.00 91.81 72 LEU A C 1
ATOM 567 O O . LEU A 1 72 ? 6.976 1.575 -7.920 1.00 91.81 72 LEU A O 1
ATOM 571 N N . GLY A 1 73 ? 5.373 0.154 -8.590 1.00 90.81 73 GLY A N 1
ATOM 572 C CA . GLY A 1 73 ? 5.113 0.808 -9.868 1.00 90.81 73 GLY A CA 1
ATOM 573 C C . GLY A 1 73 ? 5.795 0.119 -11.048 1.00 90.81 73 GLY A C 1
ATOM 574 O O . GLY A 1 73 ? 6.208 -1.040 -10.970 1.00 90.81 73 GLY A O 1
ATOM 575 N N . GLN A 1 74 ? 5.876 0.845 -12.161 1.00 88.81 74 GLN A N 1
ATOM 576 C CA . GLN A 1 74 ? 6.427 0.374 -13.429 1.00 88.81 74 GLN A CA 1
ATOM 577 C C . GLN A 1 74 ? 7.789 1.018 -13.693 1.00 88.81 74 GLN A C 1
ATOM 579 O O . GLN A 1 74 ? 7.937 2.230 -13.568 1.00 88.81 74 GLN A O 1
ATOM 584 N N . PHE A 1 75 ? 8.773 0.206 -14.083 1.00 82.44 75 PHE A N 1
ATOM 585 C CA . PHE A 1 75 ? 10.179 0.614 -14.215 1.00 82.44 75 PHE A CA 1
ATOM 586 C C . PHE A 1 75 ? 10.680 0.587 -15.674 1.00 82.44 75 PHE A C 1
ATOM 588 O O . PHE A 1 75 ? 11.879 0.478 -15.922 1.00 82.44 75 PHE A O 1
ATOM 595 N N . ASP A 1 76 ? 9.772 0.700 -16.648 1.00 74.81 76 ASP A N 1
ATOM 596 C CA . ASP A 1 76 ? 10.079 0.473 -18.071 1.00 74.81 76 ASP A CA 1
ATOM 597 C C . ASP A 1 76 ? 10.627 1.706 -18.793 1.00 74.81 76 ASP A C 1
ATOM 599 O O . ASP A 1 76 ? 11.611 1.615 -19.522 1.00 74.81 76 ASP A O 1
ATOM 603 N N . SER A 1 77 ? 9.995 2.863 -18.602 1.00 62.31 77 SER A N 1
ATOM 604 C CA . SER A 1 77 ? 10.221 4.052 -19.438 1.00 62.31 77 SER A CA 1
ATOM 605 C C . SER A 1 77 ? 10.807 5.258 -18.698 1.00 62.31 77 SER A C 1
ATOM 607 O O . SER A 1 77 ? 11.228 6.206 -19.350 1.00 62.31 77 SER A O 1
ATOM 609 N N . GLU A 1 78 ? 10.883 5.231 -17.364 1.00 62.34 78 GLU A N 1
ATOM 610 C CA . GLU A 1 78 ? 11.311 6.389 -16.551 1.00 62.34 78 GLU A CA 1
ATOM 611 C C . GLU A 1 78 ? 12.671 6.212 -15.856 1.00 62.34 78 GLU A C 1
ATOM 613 O O . GLU A 1 78 ? 13.165 7.133 -15.211 1.00 62.34 78 GLU A O 1
ATOM 618 N N . VAL A 1 79 ? 13.302 5.039 -15.977 1.00 65.88 79 VAL A N 1
ATOM 619 C CA . VAL A 1 79 ? 14.489 4.697 -15.168 1.00 65.88 79 VAL A CA 1
ATOM 620 C C . VAL A 1 79 ? 15.805 4.952 -15.906 1.00 65.88 79 VAL A C 1
ATOM 622 O O . VAL A 1 79 ? 16.862 5.016 -15.281 1.00 65.88 79 VAL A O 1
ATOM 625 N N . LYS A 1 80 ? 15.761 5.136 -17.231 1.00 72.25 80 LYS A N 1
ATOM 626 C CA . LYS A 1 80 ? 16.932 5.509 -18.027 1.00 72.25 80 LYS A CA 1
ATOM 627 C C . LYS A 1 80 ? 16.886 6.996 -18.362 1.00 72.25 80 LYS A C 1
ATOM 629 O O . LYS A 1 80 ? 15.960 7.474 -19.008 1.00 72.25 80 LYS A O 1
ATOM 634 N N . THR A 1 81 ? 17.907 7.708 -17.916 1.00 79.69 81 THR A N 1
ATOM 635 C CA . THR A 1 81 ? 18.166 9.121 -18.200 1.00 79.69 81 THR A CA 1
ATOM 636 C C . THR A 1 81 ? 19.533 9.247 -18.873 1.00 79.69 81 THR A C 1
ATOM 638 O O . THR A 1 81 ? 20.251 8.256 -19.005 1.00 79.69 81 THR A O 1
ATOM 641 N N . ASP A 1 82 ? 19.932 10.464 -19.240 1.00 85.44 82 ASP A N 1
ATOM 642 C CA . ASP A 1 82 ? 21.276 10.727 -19.777 1.00 85.44 82 ASP A CA 1
ATOM 643 C C . ASP A 1 82 ? 22.401 10.395 -18.778 1.00 85.44 82 ASP A C 1
ATOM 645 O O . ASP A 1 82 ? 23.539 10.160 -19.178 1.00 85.44 82 ASP A O 1
ATOM 649 N N . PHE A 1 83 ? 22.092 10.372 -17.476 1.00 87.00 83 PHE A N 1
ATOM 650 C CA . PHE A 1 83 ? 23.079 10.224 -16.399 1.00 87.00 83 PHE A CA 1
ATOM 651 C C . PHE A 1 83 ? 22.955 8.917 -15.611 1.00 87.00 83 PHE A C 1
ATOM 653 O O . PHE A 1 83 ? 23.920 8.490 -14.982 1.00 87.00 83 PHE A O 1
ATOM 660 N N . PHE A 1 84 ? 21.775 8.297 -15.613 1.00 84.94 84 PHE A N 1
ATOM 661 C CA . PHE A 1 84 ? 21.472 7.119 -14.804 1.00 84.94 84 PHE A CA 1
ATOM 662 C C . PHE A 1 84 ? 20.749 6.065 -15.624 1.00 84.94 84 PHE A C 1
ATOM 664 O O . PHE A 1 84 ? 19.829 6.377 -16.378 1.00 84.94 84 PHE A O 1
ATOM 671 N N . GLU A 1 85 ? 21.115 4.811 -15.402 1.00 84.56 85 GLU A N 1
ATOM 672 C CA . GLU A 1 85 ? 20.396 3.651 -15.906 1.00 84.56 85 GLU A CA 1
ATOM 673 C C . GLU A 1 85 ? 20.360 2.543 -14.842 1.00 84.56 85 GLU A C 1
ATOM 675 O O . GLU A 1 85 ? 21.195 2.541 -13.930 1.00 84.56 85 GLU A O 1
ATOM 680 N N . PRO A 1 86 ? 19.403 1.600 -14.925 1.00 82.56 86 PRO A N 1
ATOM 681 C CA . PRO A 1 86 ? 19.402 0.431 -14.058 1.00 82.56 86 PRO A CA 1
ATOM 682 C C . PRO A 1 86 ? 20.711 -0.353 -14.174 1.00 82.56 86 PRO A C 1
ATOM 684 O O . PRO A 1 86 ? 21.165 -0.659 -15.277 1.00 82.56 86 PRO A O 1
ATOM 687 N N . SER A 1 87 ? 21.277 -0.740 -13.032 1.00 85.31 87 SER A N 1
ATOM 688 C CA . SER A 1 87 ? 22.440 -1.625 -12.998 1.00 85.31 87 SER A CA 1
ATOM 689 C C . SER A 1 87 ? 22.110 -2.986 -13.619 1.00 85.31 87 SER A C 1
ATOM 691 O O . SER A 1 87 ? 21.052 -3.563 -13.360 1.00 85.31 87 SER A O 1
ATOM 693 N N . ALA A 1 88 ? 23.044 -3.523 -14.407 1.00 84.06 88 ALA A N 1
ATOM 694 C CA . ALA A 1 88 ? 22.991 -4.905 -14.882 1.00 84.06 88 ALA A CA 1
ATOM 695 C C . ALA A 1 88 ? 23.350 -5.925 -13.784 1.00 84.06 88 ALA A C 1
ATOM 697 O O . ALA A 1 88 ? 23.119 -7.120 -13.959 1.00 84.06 88 ALA A O 1
ATOM 698 N N . PHE A 1 89 ? 23.926 -5.466 -12.669 1.00 89.00 89 PHE A N 1
ATOM 699 C CA . PHE A 1 89 ? 24.302 -6.316 -11.546 1.00 89.00 89 PHE A CA 1
ATOM 700 C C . PHE A 1 89 ? 23.132 -6.539 -10.597 1.00 89.00 89 PHE A C 1
ATOM 702 O O . PHE A 1 89 ? 22.342 -5.631 -10.336 1.00 89.00 89 PHE A O 1
ATOM 709 N N . ASP A 1 90 ? 23.070 -7.752 -10.053 1.00 84.88 90 ASP A N 1
ATOM 710 C CA . ASP A 1 90 ? 22.127 -8.089 -8.998 1.00 84.88 90 ASP A CA 1
ATOM 711 C C . ASP A 1 90 ? 22.413 -7.247 -7.744 1.00 84.88 90 ASP A C 1
ATOM 713 O O . ASP A 1 90 ? 23.560 -7.063 -7.333 1.00 84.88 90 ASP A O 1
ATOM 717 N N . MET A 1 91 ? 21.340 -6.753 -7.134 1.00 85.75 91 MET A N 1
ATOM 718 C CA . MET A 1 91 ? 21.362 -6.043 -5.860 1.00 85.75 91 MET A CA 1
ATOM 719 C C . MET A 1 91 ? 21.649 -6.996 -4.689 1.00 85.75 91 MET A C 1
ATOM 721 O O . MET A 1 91 ? 21.932 -6.550 -3.576 1.00 85.75 91 MET A O 1
ATOM 725 N N . GLY A 1 92 ? 21.568 -8.308 -4.923 1.00 90.25 92 GLY A N 1
ATOM 726 C CA . GLY A 1 92 ? 21.774 -9.323 -3.907 1.00 90.25 92 GLY A CA 1
ATOM 727 C C . GLY A 1 92 ? 20.728 -9.230 -2.798 1.00 90.25 92 GLY A C 1
ATOM 728 O O . GLY A 1 92 ? 19.655 -8.633 -2.940 1.00 90.25 92 GLY A O 1
ATOM 729 N N . ARG A 1 93 ? 21.032 -9.841 -1.653 1.00 85.81 93 ARG A N 1
ATOM 730 C CA . ARG A 1 93 ? 20.088 -9.905 -0.539 1.00 85.81 93 ARG A CA 1
ATOM 731 C C . ARG A 1 93 ? 19.969 -8.538 0.143 1.00 85.81 93 ARG A C 1
ATOM 733 O O . ARG A 1 93 ? 20.886 -8.098 0.825 1.00 85.81 93 ARG A O 1
ATOM 740 N N . GLN A 1 94 ? 18.813 -7.898 -0.013 1.00 85.50 94 GLN A N 1
ATOM 741 C CA . GLN A 1 94 ? 18.525 -6.580 0.573 1.00 85.50 94 GLN A CA 1
ATOM 742 C C . GLN A 1 94 ? 18.233 -6.621 2.084 1.00 85.50 94 GLN A C 1
ATOM 744 O O . GLN A 1 94 ? 18.223 -5.586 2.742 1.00 85.50 94 GLN A O 1
ATOM 749 N N . VAL A 1 95 ? 17.974 -7.808 2.637 1.00 85.19 95 VAL A N 1
ATOM 750 C CA . VAL A 1 95 ? 17.629 -8.023 4.050 1.00 85.19 95 VAL A CA 1
ATOM 751 C C . VAL A 1 95 ? 18.438 -9.201 4.579 1.00 85.19 95 VAL A C 1
ATOM 753 O O . VAL A 1 95 ? 18.600 -10.196 3.872 1.00 85.19 95 VAL A O 1
ATOM 756 N N . SER A 1 96 ? 18.940 -9.117 5.813 1.00 89.50 96 SER A N 1
ATOM 757 C CA . SER A 1 96 ? 19.684 -10.222 6.431 1.00 89.50 96 SER A CA 1
ATOM 758 C C . SER A 1 96 ? 18.842 -11.501 6.505 1.00 89.50 96 SER A C 1
ATOM 760 O O . SER A 1 96 ? 17.620 -11.452 6.625 1.00 89.50 96 SER A O 1
ATOM 762 N N . GLY A 1 97 ? 19.496 -12.664 6.445 1.00 85.94 97 GLY A N 1
ATOM 763 C CA . GLY A 1 97 ? 18.830 -13.945 6.701 1.00 85.94 97 GLY A CA 1
ATOM 764 C C . GLY A 1 97 ? 18.403 -14.151 8.144 1.00 85.94 97 GLY A C 1
ATOM 765 O O . GLY A 1 97 ? 17.464 -14.896 8.386 1.00 85.94 97 GLY A O 1
ATOM 766 N N . GLU A 1 98 ? 19.036 -13.419 9.052 1.00 90.12 98 GLU A N 1
ATOM 767 C CA . GLU A 1 98 ? 18.765 -13.456 10.488 1.00 90.12 98 GLU A CA 1
ATOM 768 C C . GLU A 1 98 ? 17.734 -12.400 10.916 1.00 90.12 98 GLU A C 1
ATOM 770 O O . GLU A 1 98 ? 17.433 -12.266 12.098 1.00 90.12 98 GLU A O 1
ATOM 775 N N . SER A 1 99 ? 17.225 -11.587 9.982 1.00 88.75 99 SER A N 1
ATOM 776 C CA . SER A 1 99 ? 16.209 -10.585 10.302 1.00 88.75 99 SER A CA 1
ATOM 777 C C . SER A 1 99 ? 14.881 -11.256 10.634 1.00 88.75 99 SER A C 1
ATOM 779 O O . SER A 1 99 ? 14.385 -12.079 9.864 1.00 88.75 99 SER A O 1
ATOM 781 N N . GLU A 1 100 ? 14.266 -10.844 11.741 1.00 88.12 100 GLU A N 1
ATOM 782 C CA . GLU A 1 100 ? 12.900 -11.245 12.065 1.00 88.12 100 GLU A CA 1
ATOM 783 C C . GLU A 1 100 ? 11.921 -10.713 11.011 1.00 88.12 100 GLU A C 1
ATOM 785 O O . GLU A 1 100 ? 11.961 -9.542 10.616 1.00 88.12 100 GLU A O 1
ATOM 790 N N . ALA A 1 101 ? 11.033 -11.589 10.539 1.00 86.69 101 ALA A N 1
ATOM 791 C CA . ALA A 1 101 ? 10.005 -11.209 9.587 1.00 86.69 101 ALA A CA 1
ATOM 792 C C . ALA A 1 101 ? 8.939 -10.355 10.290 1.00 86.69 101 ALA A C 1
ATOM 794 O O . ALA A 1 101 ? 8.282 -10.811 11.221 1.00 86.69 101 ALA A O 1
ATOM 795 N N . LEU A 1 102 ? 8.740 -9.123 9.812 1.00 87.19 102 LEU A N 1
ATOM 796 C CA . LEU A 1 102 ? 7.713 -8.216 10.346 1.00 87.19 102 LEU A CA 1
ATOM 797 C C . LEU A 1 102 ? 6.279 -8.689 10.054 1.00 87.19 102 LEU A C 1
ATOM 799 O O . LEU A 1 102 ? 5.350 -8.306 10.759 1.00 87.19 102 LEU A O 1
ATOM 803 N N . TYR A 1 103 ? 6.107 -9.497 9.007 1.00 91.88 103 TYR A N 1
ATOM 804 C CA . TYR A 1 103 ? 4.829 -10.029 8.543 1.00 91.88 103 TYR A CA 1
ATOM 805 C C . TYR A 1 103 ? 4.985 -11.522 8.263 1.00 91.88 103 TYR A C 1
ATOM 807 O O . TYR A 1 103 ? 6.046 -11.955 7.810 1.00 91.88 103 TYR A O 1
ATOM 815 N N . ALA A 1 104 ? 3.921 -12.297 8.474 1.00 94.44 104 ALA A N 1
ATOM 816 C CA . ALA A 1 104 ? 3.894 -13.714 8.121 1.00 94.44 104 ALA A CA 1
ATOM 817 C C . ALA A 1 104 ? 4.050 -13.918 6.605 1.00 94.44 104 ALA A C 1
ATOM 819 O O . ALA A 1 104 ? 4.657 -14.893 6.165 1.00 94.44 104 ALA A O 1
ATOM 820 N N . LEU A 1 105 ? 3.532 -12.979 5.804 1.00 94.06 105 LEU A N 1
ATOM 821 C CA . LEU A 1 105 ? 3.679 -12.980 4.353 1.00 94.06 105 LEU A CA 1
ATOM 822 C C . LEU A 1 105 ? 3.847 -11.557 3.817 1.00 94.06 105 LEU A C 1
ATOM 824 O O . LEU A 1 105 ? 3.078 -10.662 4.154 1.00 94.06 105 LEU A O 1
ATOM 828 N N . SER A 1 106 ? 4.837 -11.350 2.950 1.00 93.31 106 SER A N 1
ATOM 829 C CA . SER A 1 106 ? 5.091 -10.052 2.325 1.00 93.31 106 SER A CA 1
ATOM 830 C C . SER A 1 106 ? 5.159 -10.171 0.811 1.00 93.31 106 SER A C 1
ATOM 832 O O . SER A 1 106 ? 5.930 -10.965 0.271 1.00 93.31 106 SER A O 1
ATOM 834 N N . PHE A 1 107 ? 4.368 -9.344 0.133 1.00 94.44 107 PHE A N 1
ATOM 835 C CA . PHE A 1 107 ? 4.392 -9.173 -1.310 1.00 94.44 107 PHE A CA 1
ATOM 836 C C . PHE A 1 107 ? 4.953 -7.798 -1.654 1.00 94.44 107 PHE A C 1
ATOM 838 O O . PHE A 1 107 ? 4.420 -6.775 -1.224 1.00 94.44 107 PHE A O 1
ATOM 845 N N . SER A 1 108 ? 5.995 -7.770 -2.478 1.00 92.50 108 SER A N 1
ATOM 846 C CA . SER A 1 108 ? 6.492 -6.551 -3.108 1.00 92.50 108 SER A CA 1
ATOM 847 C C . SER A 1 108 ? 6.628 -6.811 -4.600 1.00 92.50 108 SER A C 1
ATOM 849 O O . SER A 1 108 ? 7.313 -7.753 -4.997 1.00 92.50 108 SER A O 1
ATOM 851 N N . GLY A 1 109 ? 5.939 -6.019 -5.416 1.00 90.94 109 GLY A N 1
ATOM 852 C CA . GLY A 1 109 ? 5.867 -6.216 -6.861 1.00 90.94 109 GLY A CA 1
ATOM 853 C C . GLY A 1 109 ? 6.206 -4.949 -7.633 1.00 90.94 109 GLY A C 1
ATOM 854 O O . GLY A 1 109 ? 5.894 -3.841 -7.198 1.00 90.94 109 GLY A O 1
ATOM 855 N N . MET A 1 110 ? 6.816 -5.126 -8.799 1.00 91.31 110 MET A N 1
ATOM 856 C CA . MET A 1 110 ? 7.080 -4.077 -9.780 1.00 91.31 110 MET A CA 1
ATOM 857 C C . MET A 1 110 ? 6.766 -4.614 -11.172 1.00 91.31 110 MET A C 1
ATOM 859 O O . MET A 1 110 ? 6.932 -5.809 -11.403 1.00 91.31 110 MET A O 1
ATOM 863 N N . ILE A 1 111 ? 6.354 -3.735 -12.083 1.00 89.94 111 ILE A N 1
ATOM 864 C CA . ILE A 1 111 ? 6.215 -4.085 -13.499 1.00 89.94 111 ILE A CA 1
ATOM 865 C C . ILE A 1 111 ? 7.538 -3.794 -14.203 1.00 89.94 111 ILE A C 1
ATOM 867 O O . ILE A 1 111 ? 8.059 -2.673 -14.110 1.00 89.94 111 ILE A O 1
ATOM 871 N N . ARG A 1 112 ? 8.063 -4.796 -14.914 1.00 84.62 112 ARG A N 1
ATOM 872 C CA . ARG A 1 112 ? 9.247 -4.687 -15.767 1.00 84.62 112 ARG A CA 1
ATOM 873 C C . ARG A 1 112 ? 9.018 -5.385 -17.108 1.00 84.62 112 ARG A C 1
ATOM 875 O O . ARG A 1 112 ? 8.672 -6.559 -17.172 1.00 84.62 112 ARG A O 1
ATOM 882 N N . ASN A 1 113 ? 9.287 -4.678 -18.196 1.00 84.06 113 ASN A N 1
ATOM 883 C CA . ASN A 1 113 ? 9.002 -5.070 -19.572 1.00 84.06 113 ASN A CA 1
ATOM 884 C C . ASN A 1 113 ? 7.529 -5.486 -19.765 1.00 84.06 113 ASN A C 1
ATOM 886 O O . ASN A 1 113 ? 7.244 -6.487 -20.427 1.00 84.06 113 ASN A O 1
ATOM 890 N N . GLY A 1 114 ? 6.599 -4.746 -19.145 1.00 82.00 114 GLY A N 1
ATOM 891 C CA . GLY A 1 114 ? 5.162 -5.038 -19.186 1.00 82.00 114 GLY A CA 1
ATOM 892 C C . GLY A 1 114 ? 4.728 -6.324 -18.467 1.00 82.00 114 GLY A C 1
ATOM 893 O O . GLY A 1 114 ? 3.661 -6.850 -18.787 1.00 82.00 114 GLY A O 1
ATOM 894 N N . ARG A 1 115 ? 5.544 -6.853 -17.546 1.00 72.06 115 ARG A N 1
ATOM 895 C CA . ARG A 1 115 ? 5.269 -8.065 -16.760 1.00 72.06 115 ARG A CA 1
ATOM 896 C C . ARG A 1 115 ? 5.540 -7.866 -15.280 1.00 72.06 115 ARG A C 1
ATOM 898 O O . ARG A 1 115 ? 6.420 -7.037 -14.962 1.00 72.06 115 ARG A O 1
#

Radius of gyration: 18.27 Å; chains: 1; bounding box: 43×42×44 Å

Secondary structure (DSSP, 8-state):
-----TT--S--------------S-HHHHHHHHHHHHHTSGGGGHHHHHHHHHS--TT------SEEEEEEEE-SSSS--SS----SS----SS-TTSPPSSSEEEEEEE-TT-

Foldseek 3Di:
DDDDCPPPDDDPDADADDDQDPVDPDPVVSVVVSVVSQVPQPPSRNVVCCCVPVDPPPDCPGDQAQEEEEEPEEDEPPQDDPVGHDDPDDPPDPDDPPDDDSHNYYYYDYHYPND

InterPro domains:
  IPR001242 Condensation domain [PF00668] (4-114)
  IPR010060 Non-ribosomal peptide synthase [TIGR01720] (27-114)